Protein AF-A0A7Y6XC32-F1 (afdb_monomer)

Secondary structure (DSSP, 8-state):
-----------THHHHHHHHHHHHHHHHHHHHHHHHHSS--SSGGGGTTTT-SSPPP-SS-STTSSEEEEEETTEEEEEE-SBTTB-EEEEETTTTEEEEE-

Foldseek 3Di:
DDDPPPPPCPDLVVQQVQQVVLVVLLLVLQVVVCVVPVDGDPDSCVSPPVSPVDRDFHSDDDPQFTWDWDDDDVWTKTWGASDPPAWIWMAINNVRDIDITD

Solvent-accessible surface area (backbone atoms only — not comparable to full-atom values): 6139 Å² total; per-residue (Å²): 136,82,82,78,79,78,76,74,80,69,61,72,59,62,43,45,55,51,23,52,55,37,48,53,52,49,53,51,34,39,50,54,43,20,73,74,69,78,44,67,68,86,47,79,69,72,37,47,64,86,63,30,87,62,86,73,67,41,60,38,79,57,101,90,32,31,70,43,72,50,74,54,94,92,41,45,36,44,31,36,53,72,41,88,97,38,41,28,45,31,35,36,64,84,71,77,37,81,48,76,47,112

Mean predicted aligned error: 7.35 Å

pLDDT: mean 85.15, std 16.77, range [37.09, 98.0]

Structure (mmCIF, N/CA/C/O backbone):
data_AF-A0A7Y6XC32-F1
#
_entry.id   AF-A0A7Y6XC32-F1
#
loop_
_atom_site.group_PDB
_atom_site.id
_atom_site.type_symbol
_atom_site.label_atom_id
_atom_site.label_alt_id
_atom_site.label_comp_id
_atom_site.label_asym_id
_atom_site.label_entity_id
_atom_site.label_seq_id
_atom_site.pdbx_PDB_ins_code
_atom_site.Cartn_x
_atom_site.Cartn_y
_atom_site.Cartn_z
_atom_site.occupancy
_atom_site.B_iso_or_equiv
_atom_site.auth_seq_id
_atom_site.auth_comp_id
_atom_site.auth_asym_id
_atom_site.auth_atom_id
_atom_site.pdbx_PDB_model_num
ATOM 1 N N . MET A 1 1 ? 34.574 -11.645 -33.902 1.00 37.09 1 MET A N 1
ATOM 2 C CA . MET A 1 1 ? 33.453 -10.689 -34.017 1.00 37.09 1 MET A CA 1
ATOM 3 C C . MET A 1 1 ? 32.711 -10.685 -32.691 1.00 37.09 1 MET A C 1
ATOM 5 O O . MET A 1 1 ? 31.999 -11.637 -32.411 1.00 37.09 1 MET A O 1
ATOM 9 N N . ALA A 1 2 ? 32.980 -9.708 -31.824 1.00 40.31 2 ALA A N 1
ATOM 10 C CA . ALA A 1 2 ? 32.338 -9.609 -30.515 1.00 40.31 2 ALA A CA 1
ATOM 11 C C . ALA A 1 2 ? 31.113 -8.702 -30.650 1.00 40.31 2 ALA A C 1
ATOM 13 O O . ALA A 1 2 ? 31.235 -7.517 -30.952 1.00 40.31 2 ALA A O 1
ATOM 14 N N . MET A 1 3 ? 29.932 -9.293 -30.505 1.00 42.50 3 MET A N 1
ATOM 15 C CA . MET A 1 3 ? 28.656 -8.595 -30.553 1.00 42.50 3 MET A CA 1
ATOM 16 C C . MET A 1 3 ? 28.473 -7.875 -29.215 1.00 42.50 3 MET A C 1
ATOM 18 O O . MET A 1 3 ? 27.995 -8.449 -28.239 1.00 42.50 3 MET A O 1
ATOM 22 N N . THR A 1 4 ? 28.944 -6.632 -29.145 1.00 44.44 4 THR A N 1
ATOM 23 C CA . THR A 1 4 ? 28.750 -5.755 -27.992 1.00 44.44 4 THR A CA 1
ATOM 24 C C . THR A 1 4 ? 27.259 -5.473 -27.863 1.00 44.44 4 THR A C 1
ATOM 26 O O . THR A 1 4 ? 26.703 -4.649 -28.588 1.00 44.44 4 THR A O 1
ATOM 29 N N . ALA A 1 5 ? 26.590 -6.200 -26.971 1.00 46.31 5 ALA A N 1
ATOM 30 C CA . ALA A 1 5 ? 25.212 -5.930 -26.605 1.00 46.31 5 ALA A CA 1
ATOM 31 C C . ALA A 1 5 ? 25.165 -4.573 -25.893 1.00 46.31 5 ALA A C 1
ATOM 33 O O . ALA A 1 5 ? 25.406 -4.462 -24.692 1.00 46.31 5 ALA A O 1
ATOM 34 N N . LEU A 1 6 ? 24.888 -3.521 -26.660 1.00 44.22 6 LEU A N 1
ATOM 35 C CA . LEU A 1 6 ? 24.580 -2.205 -26.131 1.00 44.22 6 LEU A CA 1
ATOM 36 C C . LEU A 1 6 ? 23.191 -2.305 -25.488 1.00 44.22 6 LEU A C 1
ATOM 38 O O . LEU A 1 6 ? 22.167 -2.107 -26.140 1.00 44.22 6 LEU A O 1
ATOM 42 N N . VAL A 1 7 ? 23.144 -2.688 -24.211 1.00 51.00 7 VAL A N 1
ATOM 43 C CA . VAL A 1 7 ? 21.936 -2.542 -23.399 1.00 51.00 7 VAL A CA 1
ATOM 44 C C . VAL A 1 7 ? 21.677 -1.044 -23.313 1.00 51.00 7 VAL A C 1
ATOM 46 O O . VAL A 1 7 ? 22.322 -0.323 -22.555 1.00 51.00 7 VAL A O 1
ATOM 49 N N . VAL A 1 8 ? 20.775 -0.561 -24.165 1.00 50.44 8 VAL A N 1
ATOM 50 C CA . VAL A 1 8 ? 20.283 0.813 -24.147 1.00 50.44 8 VAL A CA 1
ATOM 51 C C . VAL A 1 8 ? 19.823 1.105 -22.722 1.00 50.44 8 VAL A C 1
ATOM 53 O O . VAL A 1 8 ? 18.874 0.489 -22.232 1.00 50.44 8 VAL A O 1
ATOM 56 N N . LEU A 1 9 ? 20.512 2.035 -22.056 1.00 48.09 9 LEU A N 1
ATOM 57 C CA . LEU A 1 9 ? 20.105 2.650 -20.797 1.00 48.09 9 LEU A CA 1
ATOM 58 C C . LEU A 1 9 ? 18.742 3.326 -21.011 1.00 48.09 9 LEU A C 1
ATOM 60 O O . LEU A 1 9 ? 18.637 4.530 -21.239 1.00 48.09 9 LEU A O 1
ATOM 64 N N . ARG A 1 10 ? 17.661 2.545 -20.956 1.00 45.31 10 ARG A N 1
ATOM 65 C CA . ARG A 1 10 ? 16.319 3.086 -20.772 1.00 45.31 10 ARG A CA 1
ATOM 66 C C . ARG A 1 10 ? 16.377 3.830 -19.441 1.00 45.31 10 ARG A C 1
ATOM 68 O O . ARG A 1 10 ? 16.729 3.209 -18.435 1.00 45.31 10 ARG A O 1
ATOM 75 N N . PRO A 1 11 ? 16.113 5.145 -19.413 1.00 47.41 11 PRO A N 1
ATOM 76 C CA . PRO A 1 11 ? 16.379 5.939 -18.235 1.00 47.41 11 PRO A CA 1
ATOM 77 C C . PRO A 1 11 ? 15.611 5.335 -17.066 1.00 47.41 11 PRO A C 1
ATOM 79 O O . PRO A 1 11 ? 14.414 5.058 -17.155 1.00 47.41 11 PRO A O 1
ATOM 82 N N . TYR A 1 12 ? 16.338 5.154 -15.972 1.00 60.22 12 TYR A N 1
ATOM 83 C CA . TYR A 1 12 ? 15.913 4.735 -14.639 1.00 60.22 12 TYR A CA 1
ATOM 84 C C . TYR A 1 12 ? 14.494 5.173 -14.207 1.00 60.22 12 TYR A C 1
ATOM 86 O O . TYR A 1 12 ? 13.818 4.490 -13.434 1.00 60.22 12 TYR A O 1
ATOM 94 N N . ARG A 1 13 ? 14.038 6.304 -14.757 1.00 63.16 13 ARG A N 1
ATOM 95 C CA . ARG A 1 13 ? 12.722 6.931 -14.607 1.00 63.16 13 ARG A CA 1
ATOM 96 C C . ARG A 1 13 ? 11.547 6.034 -14.999 1.00 63.16 13 ARG A C 1
ATOM 98 O O . ARG A 1 13 ? 10.558 6.022 -14.282 1.00 63.16 13 ARG A O 1
ATOM 105 N N . ALA A 1 14 ? 11.648 5.238 -16.068 1.00 68.62 14 ALA A N 1
ATOM 106 C CA . ALA A 1 14 ? 10.525 4.400 -16.515 1.00 68.62 14 ALA A CA 1
ATOM 107 C C . ALA A 1 14 ? 10.154 3.305 -15.492 1.00 68.62 14 ALA A C 1
ATOM 109 O O . ALA A 1 14 ? 8.987 2.937 -15.363 1.00 68.62 14 ALA A O 1
ATOM 110 N N . GLY A 1 15 ? 11.144 2.798 -14.747 1.00 73.75 15 GLY A N 1
ATOM 111 C CA . GLY A 1 15 ? 10.926 1.847 -13.656 1.00 73.75 15 GLY A CA 1
ATOM 112 C C . GLY A 1 15 ? 10.277 2.491 -12.430 1.00 73.75 15 GLY A C 1
ATOM 113 O O . GLY A 1 15 ? 9.354 1.906 -11.870 1.00 73.75 15 GLY A O 1
ATOM 114 N N . SER A 1 16 ? 10.718 3.697 -12.052 1.00 82.12 16 SER A N 1
ATOM 115 C CA . SER A 1 16 ? 10.107 4.474 -10.958 1.00 82.12 16 SER A CA 1
ATOM 116 C C . SER A 1 16 ? 8.657 4.830 -11.265 1.00 82.12 16 SER A C 1
ATOM 118 O O . SER A 1 16 ? 7.772 4.584 -10.459 1.00 82.12 16 SER A O 1
ATOM 120 N N . GLU A 1 17 ? 8.402 5.315 -12.474 1.00 87.38 17 GLU A N 1
ATOM 121 C CA . GLU A 1 17 ? 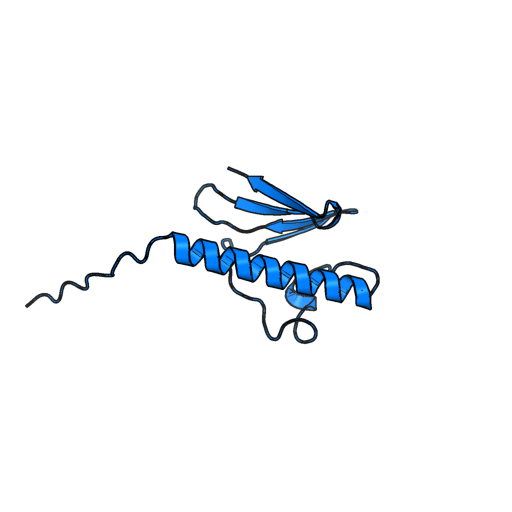7.074 5.726 -12.915 1.00 87.38 17 GLU A CA 1
ATOM 122 C C . GLU A 1 17 ? 6.095 4.535 -12.985 1.00 87.38 17 GLU A C 1
ATOM 124 O O . GLU A 1 17 ? 4.947 4.619 -12.552 1.00 87.38 17 GLU A O 1
ATOM 129 N N . ARG A 1 18 ? 6.559 3.361 -13.444 1.00 90.31 18 ARG A N 1
ATOM 130 C CA . ARG A 1 18 ? 5.760 2.126 -13.368 1.00 90.31 18 ARG A CA 1
ATOM 131 C C . ARG A 1 18 ? 5.465 1.726 -11.920 1.00 90.31 18 ARG A C 1
ATOM 133 O O . ARG A 1 18 ? 4.334 1.350 -11.628 1.00 90.31 18 ARG A O 1
ATOM 140 N N . ALA A 1 19 ? 6.459 1.789 -11.035 1.00 90.38 19 ALA A N 1
ATOM 141 C CA . ALA A 1 19 ? 6.279 1.443 -9.628 1.00 90.38 19 ALA A CA 1
ATOM 142 C C . ALA A 1 19 ? 5.297 2.393 -8.932 1.00 90.38 19 ALA A C 1
ATOM 144 O O . ALA A 1 19 ? 4.419 1.922 -8.220 1.00 90.38 19 ALA A O 1
ATOM 145 N N . ARG A 1 20 ? 5.362 3.700 -9.211 1.00 92.06 20 ARG A N 1
ATOM 146 C CA . ARG A 1 20 ? 4.403 4.685 -8.698 1.00 92.06 20 ARG A CA 1
ATOM 147 C C . ARG A 1 20 ? 2.966 4.344 -9.096 1.00 92.06 20 ARG A C 1
ATOM 149 O O . ARG A 1 20 ? 2.116 4.214 -8.223 1.00 92.06 20 ARG A O 1
ATOM 156 N N . ARG A 1 21 ? 2.711 4.090 -10.383 1.00 94.50 21 ARG A N 1
ATOM 157 C CA . ARG A 1 21 ? 1.375 3.674 -10.852 1.00 94.50 21 ARG A CA 1
ATOM 158 C C . ARG A 1 21 ? 0.906 2.359 -10.236 1.00 94.50 21 ARG A C 1
ATOM 160 O O . ARG A 1 21 ? -0.273 2.184 -9.950 1.00 94.50 21 ARG A O 1
ATOM 167 N N . ASN A 1 22 ? 1.818 1.412 -10.036 1.00 95.19 22 ASN A N 1
ATOM 168 C CA . ASN A 1 22 ? 1.495 0.156 -9.365 1.00 95.19 22 ASN A CA 1
ATOM 169 C C . ASN A 1 22 ? 1.152 0.375 -7.883 1.00 95.19 22 ASN A C 1
ATOM 171 O O . ASN A 1 22 ? 0.229 -0.263 -7.382 1.00 95.19 22 ASN A O 1
ATOM 175 N N . ALA A 1 23 ? 1.825 1.311 -7.210 1.00 95.25 23 ALA A N 1
ATOM 176 C CA . ALA A 1 23 ? 1.489 1.713 -5.849 1.00 95.25 23 ALA A CA 1
ATOM 177 C C . ALA A 1 23 ? 0.089 2.338 -5.781 1.00 95.25 23 ALA A C 1
ATOM 179 O O . ALA A 1 23 ? -0.702 1.972 -4.922 1.00 95.25 23 ALA A O 1
ATOM 180 N N . GLU A 1 24 ? -0.260 3.217 -6.720 1.00 96.62 24 GLU A N 1
ATOM 181 C CA . GLU A 1 24 ? -1.604 3.811 -6.811 1.00 96.62 24 GLU A CA 1
ATOM 182 C C . GLU A 1 24 ? -2.695 2.752 -7.026 1.00 96.62 24 GLU A C 1
ATOM 184 O O . GLU A 1 24 ? -3.762 2.821 -6.409 1.00 96.62 24 GLU A O 1
ATOM 189 N N . ARG A 1 25 ? -2.421 1.724 -7.842 1.00 97.06 25 ARG A N 1
ATOM 190 C CA . ARG A 1 25 ? -3.324 0.571 -8.008 1.00 97.06 25 ARG A CA 1
ATOM 191 C C . ARG A 1 25 ? -3.518 -0.193 -6.701 1.00 97.06 25 ARG A C 1
ATOM 193 O O . ARG A 1 25 ? -4.652 -0.521 -6.365 1.00 97.06 25 ARG A O 1
ATOM 200 N N . LEU A 1 26 ? -2.438 -0.444 -5.960 1.00 97.06 26 LEU A N 1
ATOM 201 C CA . LEU A 1 26 ? -2.503 -1.086 -4.644 1.00 97.06 26 LEU A CA 1
ATOM 202 C C . LEU A 1 26 ? -3.298 -0.241 -3.646 1.00 97.06 26 LEU A C 1
ATOM 204 O O . LEU A 1 26 ? -4.180 -0.768 -2.978 1.00 97.06 26 LEU A O 1
ATOM 208 N N . ILE A 1 27 ? -3.047 1.069 -3.587 1.00 97.75 27 ILE A N 1
ATOM 2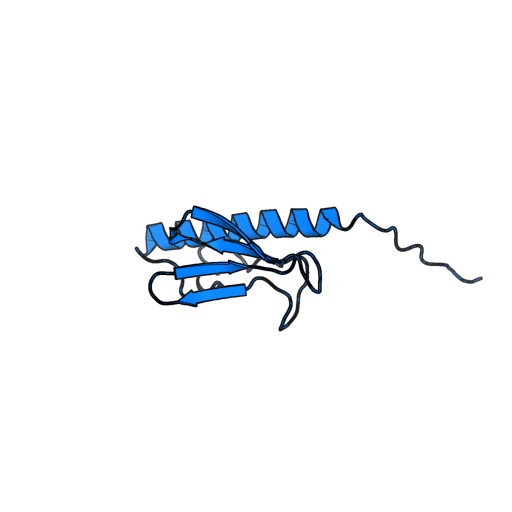09 C CA . ILE A 1 27 ? -3.782 1.993 -2.714 1.00 97.75 27 ILE A CA 1
ATOM 210 C C . ILE A 1 27 ? -5.275 1.948 -3.038 1.00 97.75 27 ILE A C 1
ATOM 212 O O . ILE A 1 27 ? -6.093 1.774 -2.139 1.00 97.75 27 ILE A O 1
ATOM 216 N N . THR A 1 28 ? -5.631 2.025 -4.321 1.00 98.00 28 THR A N 1
ATOM 217 C CA . THR A 1 28 ? -7.027 1.957 -4.776 1.00 98.00 28 THR A CA 1
ATOM 218 C C . THR A 1 28 ? -7.684 0.633 -4.382 1.00 98.00 28 THR A C 1
ATOM 220 O O . THR A 1 28 ? -8.800 0.630 -3.865 1.00 98.00 28 THR A O 1
ATOM 223 N N . ALA A 1 29 ? -6.987 -0.491 -4.562 1.00 97.88 29 ALA A N 1
ATOM 224 C CA . ALA A 1 29 ? -7.482 -1.808 -4.171 1.00 97.88 29 ALA A CA 1
ATOM 225 C C . ALA A 1 29 ? -7.670 -1.930 -2.648 1.00 97.88 29 ALA A C 1
ATOM 227 O O . ALA A 1 29 ? -8.711 -2.407 -2.203 1.00 97.88 29 ALA A O 1
ATOM 228 N N . CYS A 1 30 ? -6.729 -1.427 -1.843 1.00 97.94 30 CYS A N 1
ATOM 229 C CA . CYS A 1 30 ? -6.869 -1.353 -0.387 1.00 97.94 30 CYS A CA 1
ATOM 230 C C . CYS A 1 30 ? -8.071 -0.502 0.038 1.00 97.94 30 CYS A C 1
ATOM 232 O O . CYS A 1 30 ? -8.795 -0.883 0.955 1.00 97.94 30 CYS A O 1
ATOM 234 N N . ARG A 1 31 ? -8.326 0.631 -0.629 1.00 98.00 31 ARG A N 1
ATOM 235 C CA . ARG A 1 31 ? -9.512 1.457 -0.354 1.00 98.00 31 ARG A CA 1
ATOM 236 C C . ARG A 1 31 ? -10.802 0.740 -0.719 1.00 98.00 31 ARG A C 1
ATOM 238 O O . ARG A 1 31 ? -11.735 0.757 0.073 1.00 98.00 31 ARG A O 1
ATOM 245 N N . ALA A 1 32 ? -10.846 0.059 -1.861 1.00 97.88 32 ALA A N 1
ATOM 246 C CA . ALA A 1 32 ? -12.000 -0.751 -2.241 1.00 97.88 32 ALA A CA 1
ATOM 247 C C . ALA A 1 32 ? -12.253 -1.890 -1.236 1.00 97.88 32 ALA A C 1
ATOM 249 O O . ALA A 1 32 ? -13.401 -2.138 -0.859 1.00 97.88 32 ALA A O 1
ATOM 250 N N . PHE A 1 33 ? -11.188 -2.537 -0.749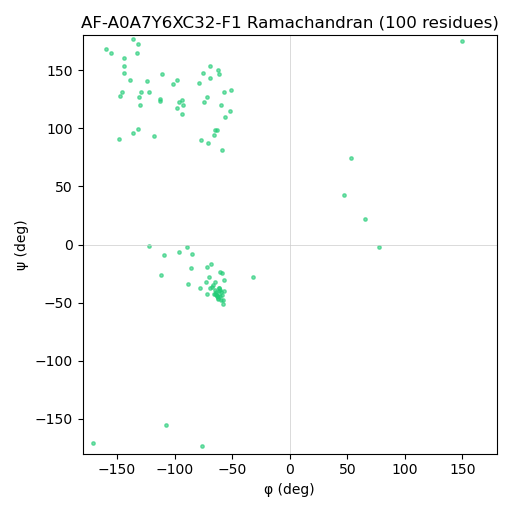 1.00 98.00 33 PHE A N 1
ATOM 251 C CA . PHE A 1 33 ? -11.262 -3.520 0.332 1.00 98.00 33 PHE A CA 1
ATOM 252 C C . PHE A 1 33 ? -11.843 -2.892 1.604 1.00 98.00 33 PHE A C 1
ATOM 254 O O . PHE A 1 33 ? -12.808 -3.415 2.160 1.00 98.00 33 PHE A O 1
ATOM 261 N N . GLN A 1 34 ? -11.341 -1.722 2.003 1.00 97.19 34 GLN A N 1
ATOM 262 C CA . GLN A 1 34 ? -11.844 -0.974 3.154 1.00 97.19 34 GLN A CA 1
ATOM 263 C C . GLN A 1 34 ? -13.322 -0.613 3.022 1.00 97.19 34 GLN A C 1
ATOM 265 O O . GLN A 1 34 ? -14.079 -0.801 3.970 1.00 97.19 34 GLN A O 1
ATOM 270 N N . THR A 1 35 ? -13.766 -0.153 1.855 1.00 97.75 35 THR A N 1
ATOM 271 C CA . THR A 1 35 ? -15.181 0.145 1.606 1.00 97.75 35 THR A CA 1
ATOM 272 C C . THR A 1 35 ? -16.060 -1.098 1.741 1.00 97.75 35 THR A C 1
ATOM 274 O O . THR A 1 35 ? -17.168 -1.003 2.261 1.00 97.75 35 THR A O 1
ATOM 277 N N . ARG A 1 36 ? -15.582 -2.269 1.301 1.00 97.75 36 ARG A N 1
ATOM 278 C CA . ARG A 1 36 ? -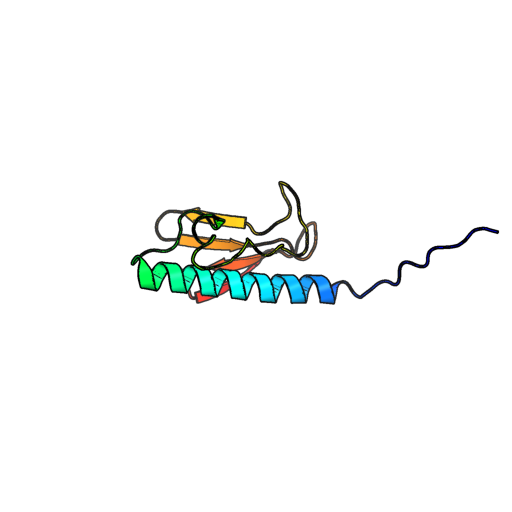16.353 -3.520 1.357 1.00 97.75 36 ARG A CA 1
ATOM 279 C C . ARG A 1 36 ? -16.377 -4.157 2.748 1.00 97.75 36 ARG A C 1
ATOM 281 O O . ARG A 1 36 ? -17.392 -4.737 3.123 1.00 97.75 36 ARG A O 1
ATOM 288 N N . HIS A 1 37 ? -15.269 -4.094 3.480 1.00 97.00 37 HIS A N 1
ATOM 289 C CA . HIS A 1 37 ? -15.072 -4.841 4.727 1.00 97.00 37 HIS A CA 1
ATOM 290 C C . HIS A 1 37 ? -15.072 -3.963 5.985 1.00 97.00 37 HIS A C 1
ATOM 292 O O . HIS A 1 37 ? -15.065 -4.489 7.092 1.00 97.00 37 HIS A O 1
ATOM 298 N N . GLY A 1 38 ? -15.068 -2.637 5.835 1.00 96.69 38 GLY A N 1
ATOM 299 C CA . GLY A 1 38 ? -14.987 -1.678 6.940 1.00 96.69 38 GLY A CA 1
ATOM 300 C C . GLY A 1 38 ? -13.581 -1.495 7.524 1.00 96.69 38 GLY A C 1
ATOM 301 O O . GLY A 1 38 ? -13.394 -0.658 8.402 1.00 96.69 38 GLY A O 1
ATOM 302 N N . GLN A 1 39 ? -12.584 -2.233 7.033 1.00 95.81 39 GLN A N 1
ATOM 303 C CA . GLN A 1 39 ? -11.198 -2.197 7.507 1.00 95.81 39 GLN A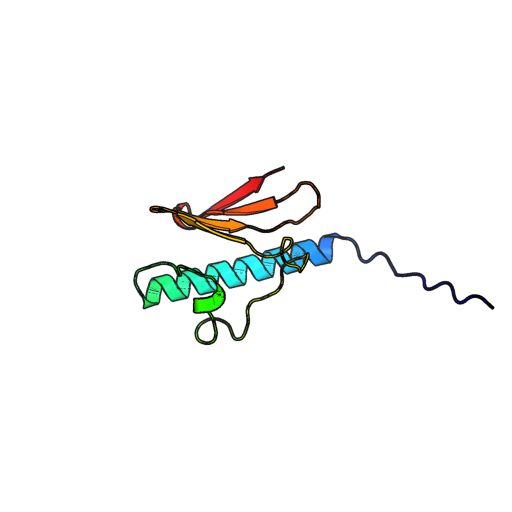 CA 1
ATOM 304 C C . GLN A 1 39 ? -10.215 -2.380 6.353 1.00 95.81 39 GLN A C 1
ATOM 306 O O . GLN A 1 39 ? -10.556 -2.997 5.348 1.00 95.81 39 GLN A O 1
ATOM 311 N N . LEU A 1 40 ? -8.999 -1.855 6.496 1.00 97.38 40 LEU A N 1
ATOM 312 C CA . LEU A 1 40 ? -7.912 -2.103 5.547 1.00 97.38 40 LEU A CA 1
ATOM 313 C C . LEU A 1 40 ? -7.428 -3.564 5.638 1.00 97.38 40 LEU A C 1
ATOM 315 O O . LEU A 1 40 ? -7.582 -4.191 6.692 1.00 97.38 40 LEU A O 1
ATOM 319 N N . PRO A 1 41 ? -6.870 -4.117 4.545 1.00 97.00 41 PRO A N 1
ATOM 320 C CA . PRO A 1 41 ? -6.327 -5.471 4.570 1.00 97.00 41 PRO A CA 1
ATOM 321 C C . PRO A 1 41 ? -5.167 -5.563 5.568 1.00 97.00 41 PRO A C 1
ATOM 323 O O . PRO A 1 41 ? -4.449 -4.589 5.779 1.00 97.00 41 PRO A O 1
ATOM 326 N N . GLN A 1 42 ? -4.958 -6.733 6.166 1.00 96.81 42 GLN A N 1
ATOM 327 C CA . GLN A 1 42 ? -3.798 -6.997 7.025 1.00 96.81 42 GLN A CA 1
ATOM 328 C C . GLN A 1 42 ? -2.580 -7.446 6.204 1.00 96.81 42 GLN A C 1
ATOM 330 O O . GLN A 1 42 ? -1.441 -7.316 6.647 1.00 96.81 42 GLN A O 1
ATOM 335 N N . ALA A 1 43 ? -2.801 -7.922 4.978 1.00 95.19 43 ALA A N 1
ATOM 336 C CA . ALA A 1 43 ? -1.763 -8.214 4.002 1.00 95.19 43 ALA A CA 1
ATOM 337 C C . ALA A 1 43 ? -2.221 -7.887 2.574 1.00 95.19 43 ALA A C 1
ATOM 339 O O . ALA A 1 43 ? -3.377 -8.093 2.208 1.00 95.19 43 ALA A O 1
ATOM 340 N N . LEU A 1 44 ? -1.290 -7.461 1.709 1.00 95.00 44 LEU A N 1
ATOM 341 C CA . LEU A 1 44 ? -1.601 -7.179 0.299 1.00 95.00 44 LEU A CA 1
ATOM 342 C C . LEU A 1 44 ? -2.196 -8.391 -0.433 1.00 95.00 44 LEU A C 1
ATOM 344 O O . LEU A 1 44 ? -3.006 -8.218 -1.338 1.00 95.00 44 LEU A O 1
ATOM 348 N N . THR A 1 45 ? -1.833 -9.614 -0.040 1.00 94.81 45 THR A N 1
ATOM 349 C CA . THR A 1 45 ? -2.352 -10.854 -0.635 1.00 94.81 45 THR A CA 1
ATOM 350 C C . THR A 1 45 ? -3.867 -11.008 -0.503 1.00 94.81 45 THR A C 1
ATOM 352 O O . THR A 1 45 ? -4.463 -11.665 -1.349 1.00 94.81 45 THR A O 1
ATOM 355 N N . GLU A 1 46 ? -4.511 -10.362 0.474 1.00 96.88 46 GLU A N 1
ATOM 356 C CA . GLU A 1 46 ? -5.976 -10.369 0.636 1.00 96.88 46 GLU A CA 1
ATOM 357 C C . GLU A 1 46 ? -6.713 -9.604 -0.472 1.00 96.88 46 GLU A C 1
ATOM 359 O O . GLU A 1 46 ? -7.913 -9.783 -0.680 1.00 96.88 46 GLU A O 1
ATOM 364 N N . LEU A 1 47 ? -6.000 -8.759 -1.220 1.00 96.50 47 LEU A N 1
ATOM 365 C CA . LEU A 1 47 ? -6.552 -8.067 -2.382 1.00 96.50 47 LEU A CA 1
ATOM 366 C C . LEU A 1 47 ? -6.766 -9.016 -3.566 1.00 96.50 47 LEU A C 1
ATOM 368 O O . LEU A 1 47 ? -7.523 -8.695 -4.482 1.00 96.50 47 LEU A O 1
ATOM 372 N N . VAL A 1 48 ? -6.104 -10.172 -3.571 1.00 95.38 48 VAL A N 1
ATOM 373 C CA . VAL A 1 48 ? -6.150 -11.143 -4.664 1.00 95.38 48 VAL A CA 1
ATOM 374 C C . VAL A 1 48 ? -7.095 -12.294 -4.296 1.00 95.38 48 VAL A C 1
ATOM 376 O O . VAL A 1 48 ? -7.056 -12.779 -3.168 1.00 95.38 48 VAL A O 1
ATOM 379 N N . PRO A 1 49 ? -7.938 -12.783 -5.225 1.00 95.50 49 PRO A N 1
ATOM 380 C CA . PRO A 1 49 ? -8.142 -12.291 -6.592 1.00 95.50 49 PRO A CA 1
ATOM 381 C C . PRO A 1 49 ? -9.229 -11.205 -6.709 1.00 95.50 49 PRO A C 1
ATOM 383 O O . PRO A 1 49 ? -9.517 -10.734 -7.805 1.00 95.50 49 PRO A O 1
ATOM 386 N N . ALA A 1 50 ? -9.896 -10.848 -5.607 1.00 95.81 50 ALA A N 1
ATOM 387 C CA . ALA A 1 50 ? -11.162 -10.112 -5.651 1.00 95.81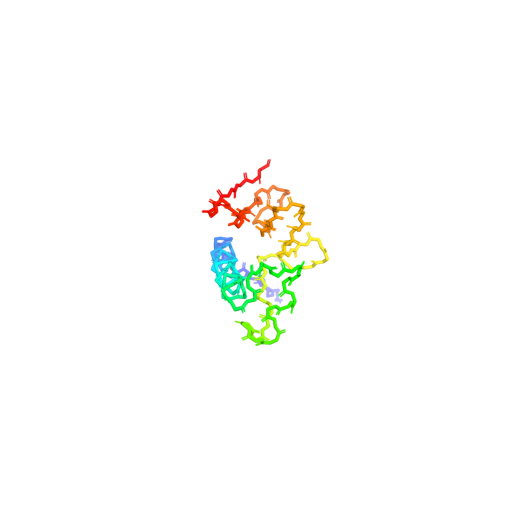 50 ALA A CA 1
ATOM 388 C C . ALA A 1 50 ? -11.037 -8.633 -6.062 1.00 95.81 50 ALA A C 1
ATOM 390 O O . ALA A 1 50 ? -11.959 -8.095 -6.671 1.00 95.81 50 ALA A O 1
ATOM 391 N N . PHE A 1 51 ? -9.928 -7.977 -5.720 1.00 95.00 51 PHE A N 1
ATOM 392 C CA . PHE A 1 51 ? -9.668 -6.559 -6.001 1.00 95.00 51 PHE A CA 1
ATOM 393 C C . PHE A 1 51 ? -8.543 -6.366 -7.024 1.00 95.00 51 PHE A C 1
ATOM 395 O O . PHE A 1 51 ? -8.516 -5.358 -7.729 1.00 95.00 51 PHE A O 1
ATOM 402 N N . LEU A 1 52 ? -7.627 -7.331 -7.121 1.00 95.00 52 LEU A N 1
ATOM 403 C CA . LEU A 1 52 ? -6.553 -7.387 -8.108 1.00 95.00 52 LEU A CA 1
ATOM 404 C C . LEU A 1 52 ? -6.389 -8.827 -8.619 1.00 95.00 52 LEU A C 1
ATOM 406 O O . LEU A 1 52 ? -6.460 -9.752 -7.813 1.00 95.00 52 LEU A O 1
ATOM 410 N N . PRO A 1 53 ? -6.110 -9.040 -9.919 1.00 94.31 53 PRO A N 1
ATOM 411 C CA . PRO A 1 53 ? -5.859 -10.382 -10.450 1.00 94.31 53 PRO A CA 1
ATOM 412 C C . PRO A 1 53 ? -4.561 -10.994 -9.899 1.00 94.31 53 PRO A C 1
ATOM 414 O O . PRO A 1 53 ? -4.488 -12.195 -9.669 1.00 94.31 53 PRO A O 1
ATOM 417 N N . GLU A 1 54 ? -3.550 -10.157 -9.669 1.00 94.00 54 GLU A N 1
ATOM 418 C CA . GLU A 1 54 ? -2.272 -10.497 -9.048 1.00 94.00 54 GLU A CA 1
ATOM 419 C C . GLU A 1 54 ? -1.658 -9.242 -8.409 1.00 94.00 54 GLU A C 1
ATOM 421 O O . GLU A 1 54 ? -2.065 -8.113 -8.711 1.00 94.00 54 GLU A O 1
ATOM 426 N N . LEU A 1 55 ? -0.664 -9.419 -7.536 1.00 92.44 55 LEU A N 1
ATOM 427 C CA . LEU A 1 55 ? 0.049 -8.291 -6.940 1.00 92.44 55 LEU A CA 1
ATOM 428 C C . LEU A 1 55 ? 0.998 -7.651 -7.961 1.00 92.44 55 LEU A C 1
ATOM 430 O O . LEU A 1 55 ? 1.898 -8.327 -8.466 1.00 92.44 55 LEU A O 1
ATOM 434 N N . PRO A 1 56 ? 0.856 -6.345 -8.256 1.00 91.88 56 PRO A N 1
ATOM 435 C CA . PRO A 1 56 ? 1.721 -5.694 -9.219 1.00 91.88 56 PRO A CA 1
ATOM 436 C C . PRO A 1 56 ? 3.153 -5.573 -8.671 1.00 91.88 56 PRO A C 1
ATOM 438 O O . PRO A 1 56 ? 3.352 -5.281 -7.489 1.00 91.88 56 PRO A O 1
ATOM 441 N N . PRO A 1 57 ? 4.179 -5.726 -9.522 1.00 88.31 57 PRO A N 1
ATOM 442 C CA . PRO A 1 57 ? 5.566 -5.668 -9.081 1.00 88.31 57 PRO A CA 1
ATOM 443 C C . PRO A 1 57 ? 6.015 -4.228 -8.794 1.00 88.31 57 PRO A C 1
ATOM 445 O O . PRO A 1 57 ? 5.617 -3.284 -9.487 1.00 88.31 57 PRO A O 1
ATOM 448 N N . ALA A 1 58 ? 6.916 -4.062 -7.825 1.00 87.00 58 ALA A N 1
ATOM 449 C CA . ALA A 1 58 ? 7.631 -2.806 -7.607 1.00 87.00 58 ALA A CA 1
ATOM 450 C C . ALA A 1 58 ? 8.745 -2.598 -8.659 1.00 87.00 58 ALA A C 1
ATOM 452 O O . ALA A 1 58 ? 8.873 -3.338 -9.641 1.00 87.00 58 ALA A O 1
ATOM 453 N N . LYS A 1 59 ? 9.556 -1.545 -8.487 1.00 81.38 59 LYS A N 1
ATOM 454 C CA . LYS A 1 59 ? 10.691 -1.260 -9.384 1.00 81.38 59 LYS A CA 1
ATOM 455 C C . LYS A 1 59 ? 11.760 -2.349 -9.315 1.00 81.38 59 LYS A C 1
ATOM 457 O O . LYS A 1 59 ? 12.289 -2.747 -10.351 1.00 81.38 59 LYS A O 1
ATOM 462 N N . TYR A 1 60 ? 12.048 -2.795 -8.100 1.00 80.81 60 TYR A N 1
ATOM 463 C CA . TYR A 1 60 ? 12.902 -3.933 -7.798 1.00 80.81 60 TYR A CA 1
ATOM 464 C C . TYR A 1 60 ? 12.025 -5.058 -7.239 1.00 80.81 60 TYR A C 1
ATOM 466 O O . TYR A 1 60 ? 11.017 -4.776 -6.592 1.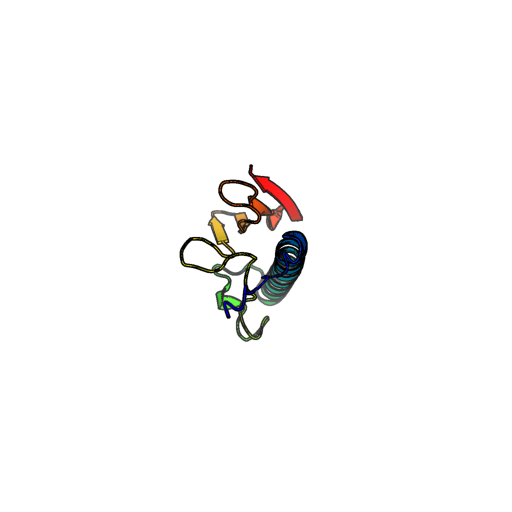00 80.81 60 TYR A O 1
ATOM 474 N N . SER A 1 61 ? 12.393 -6.306 -7.524 1.00 71.31 61 SER A N 1
ATOM 475 C CA . SER A 1 61 ? 11.712 -7.520 -7.058 1.00 71.31 61 SER A CA 1
ATOM 476 C C . SER A 1 61 ? 12.699 -8.419 -6.307 1.00 71.31 61 SER A C 1
ATOM 478 O O . SER A 1 61 ? 13.842 -8.561 -6.742 1.00 71.31 61 SER A O 1
ATOM 480 N N . GLY A 1 62 ? 12.262 -9.051 -5.219 1.00 66.69 62 GLY A N 1
ATOM 481 C CA . GLY A 1 62 ? 13.068 -9.955 -4.401 1.00 66.69 62 GLY A CA 1
ATOM 482 C C . GLY A 1 62 ? 12.647 -9.934 -2.926 1.00 66.69 62 GLY A C 1
ATOM 483 O O . GLY A 1 62 ? 11.820 -9.107 -2.546 1.00 66.69 62 GLY A O 1
ATOM 484 N N . PRO A 1 63 ? 13.238 -10.793 -2.075 1.00 61.62 63 PRO A N 1
ATOM 485 C CA . PRO A 1 63 ? 12.844 -10.941 -0.666 1.00 61.62 63 PRO A CA 1
ATOM 486 C C . PRO A 1 63 ? 12.950 -9.648 0.156 1.00 61.62 63 PRO A C 1
ATOM 488 O O . PRO A 1 63 ? 12.271 -9.492 1.164 1.00 61.62 63 PRO A O 1
ATOM 491 N N . HIS A 1 64 ? 13.803 -8.719 -0.283 1.00 63.22 64 HIS A N 1
ATOM 492 C CA . HIS A 1 64 ? 14.085 -7.452 0.401 1.00 63.22 64 HIS A CA 1
ATOM 493 C C . HIS A 1 64 ? 13.809 -6.217 -0.463 1.00 63.22 64 HIS A C 1
ATOM 495 O O . HIS A 1 64 ? 14.013 -5.090 -0.019 1.00 63.22 64 HIS A O 1
ATOM 501 N N . PHE A 1 65 ? 13.376 -6.417 -1.708 1.00 66.69 65 PHE A N 1
ATOM 502 C CA . PHE A 1 65 ? 13.217 -5.355 -2.690 1.00 66.69 65 PHE A CA 1
ATOM 503 C C . PHE A 1 65 ? 11.880 -5.581 -3.391 1.00 66.69 65 PHE A C 1
ATOM 505 O O . PHE A 1 65 ? 11.774 -6.410 -4.282 1.00 66.69 65 PHE A O 1
ATOM 512 N N . GLY A 1 66 ? 10.837 -4.906 -2.923 1.00 84.62 66 GLY A N 1
ATOM 513 C CA . GLY A 1 66 ? 9.458 -5.084 -3.369 1.00 84.62 66 GLY A CA 1
ATOM 514 C C . GLY A 1 66 ? 8.566 -3.996 -2.781 1.00 84.62 66 GLY A C 1
ATOM 515 O O . GLY A 1 66 ? 9.071 -3.044 -2.181 1.00 84.62 66 GLY A O 1
ATOM 516 N N . PHE A 1 67 ? 7.251 -4.139 -2.947 1.00 91.44 67 PHE A N 1
ATOM 517 C CA . PHE A 1 67 ? 6.317 -3.386 -2.116 1.00 91.44 67 PHE A CA 1
ATOM 518 C C . PHE A 1 67 ? 6.337 -3.967 -0.703 1.00 91.44 67 PHE A C 1
ATOM 520 O O . PHE A 1 67 ? 6.163 -5.173 -0.531 1.00 91.44 67 PHE A O 1
ATOM 527 N N . THR A 1 68 ? 6.554 -3.114 0.289 1.00 91.88 68 THR A N 1
ATOM 528 C CA . THR A 1 68 ? 6.366 -3.425 1.704 1.00 91.88 68 THR A CA 1
ATOM 529 C C . THR A 1 68 ? 5.005 -2.913 2.135 1.00 91.88 68 THR A C 1
ATOM 531 O O . THR A 1 68 ? 4.565 -1.852 1.694 1.00 91.88 68 THR A O 1
ATOM 534 N N . TYR A 1 69 ? 4.323 -3.677 2.977 1.00 94.44 69 TYR A N 1
ATOM 535 C CA . TYR A 1 69 ? 3.060 -3.271 3.565 1.00 94.44 69 TYR A CA 1
ATOM 536 C C . TYR A 1 69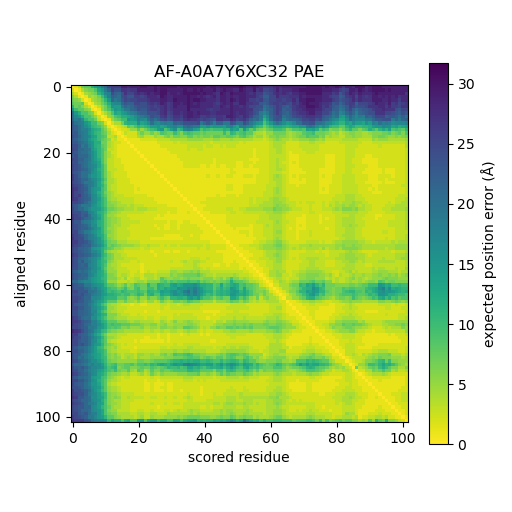 ? 3.127 -3.542 5.057 1.00 94.44 69 TYR A C 1
ATOM 538 O O . TYR A 1 69 ? 3.015 -4.686 5.491 1.00 94.44 69 TYR A O 1
ATOM 546 N N . ASP A 1 70 ? 3.395 -2.483 5.809 1.00 94.75 70 ASP A N 1
ATOM 547 C CA . ASP A 1 70 ? 3.584 -2.551 7.247 1.00 94.75 70 ASP A CA 1
ATOM 548 C C . ASP A 1 70 ? 2.265 -2.209 7.935 1.00 94.75 70 ASP A C 1
ATOM 550 O O . ASP A 1 70 ? 1.693 -1.135 7.716 1.00 94.75 70 ASP A O 1
ATOM 554 N N . VAL A 1 71 ? 1.788 -3.136 8.763 1.00 95.94 71 VAL A N 1
ATOM 555 C CA . VAL A 1 71 ? 0.549 -2.997 9.527 1.00 95.94 71 VAL A CA 1
ATOM 556 C C . VAL A 1 71 ? 0.886 -2.906 11.006 1.00 95.94 71 VAL A C 1
ATOM 558 O O . VAL A 1 71 ? 1.555 -3.774 11.565 1.00 95.94 71 VAL A O 1
ATOM 561 N N . GLY A 1 72 ? 0.431 -1.831 11.637 1.00 93.00 72 GLY A N 1
ATOM 562 C CA . GLY A 1 72 ? 0.574 -1.587 13.063 1.00 93.00 72 GLY A CA 1
ATOM 563 C C . GLY A 1 72 ? -0.721 -1.055 13.677 1.00 93.00 72 GLY A C 1
ATOM 564 O O . GLY A 1 72 ? -1.701 -0.814 12.967 1.00 93.00 72 GLY A O 1
ATOM 565 N N . PRO A 1 73 ? -0.751 -0.851 15.005 1.00 92.00 73 PRO A N 1
ATOM 566 C CA . PRO A 1 73 ? -1.933 -0.342 15.694 1.00 92.00 73 PRO A CA 1
ATOM 567 C C . PRO A 1 73 ? -2.398 0.998 15.107 1.00 92.00 73 PRO A C 1
ATOM 569 O O . PRO A 1 73 ? -1.720 2.014 15.250 1.00 92.00 73 PRO A O 1
ATOM 572 N N . GLY A 1 74 ? -3.548 0.983 14.424 1.00 90.62 74 GLY A N 1
ATOM 573 C CA . GLY A 1 74 ? -4.137 2.164 13.787 1.00 90.62 74 GLY A CA 1
ATOM 574 C C . GLY A 1 74 ? -3.310 2.750 12.640 1.00 90.62 74 GLY A C 1
ATOM 575 O O . GLY A 1 74 ? -3.442 3.941 12.369 1.00 90.62 74 GLY A O 1
ATOM 576 N N . ARG A 1 75 ? -2.424 1.964 12.014 1.00 94.50 75 ARG A N 1
ATOM 577 C CA . ARG A 1 75 ? -1.553 2.466 10.951 1.00 94.50 75 ARG A CA 1
ATOM 578 C C . ARG A 1 75 ? -1.250 1.413 9.895 1.00 94.50 75 ARG A C 1
ATOM 580 O O . ARG A 1 75 ? -0.728 0.351 10.223 1.00 94.50 75 ARG A O 1
ATOM 587 N N . HIS A 1 76 ? -1.469 1.759 8.632 1.00 97.62 76 HIS A N 1
ATOM 588 C CA . HIS A 1 76 ? -1.061 0.962 7.481 1.00 97.62 76 HIS A CA 1
ATOM 589 C C . HIS A 1 76 ? -0.146 1.804 6.593 1.00 97.62 76 HIS A C 1
ATOM 591 O O . HIS A 1 76 ? -0.452 2.956 6.265 1.00 97.62 76 HIS A O 1
ATOM 597 N N . VAL A 1 77 ? 0.993 1.237 6.198 1.00 97.12 77 VAL A N 1
ATOM 598 C CA . VAL A 1 77 ? 1.986 1.929 5.372 1.00 97.12 77 VAL A CA 1
ATOM 599 C C . VAL A 1 77 ? 2.378 1.060 4.187 1.00 97.12 77 VAL A C 1
ATOM 601 O O . VAL A 1 77 ? 2.911 -0.029 4.362 1.00 97.12 77 VAL A O 1
ATOM 604 N N . LEU A 1 78 ? 2.144 1.554 2.970 1.00 96.62 78 LEU A N 1
ATOM 605 C CA . LEU A 1 78 ? 2.677 0.956 1.743 1.00 96.62 78 LEU A CA 1
ATOM 606 C C . LEU A 1 78 ? 3.992 1.647 1.391 1.00 96.62 78 LEU A C 1
ATOM 608 O O . LEU A 1 78 ? 3.999 2.859 1.207 1.00 96.62 78 LEU A O 1
ATOM 612 N N . GLY A 1 79 ? 5.080 0.902 1.239 1.00 93.56 79 GLY A N 1
ATOM 613 C CA . GLY A 1 79 ? 6.390 1.430 0.861 1.00 93.56 79 GLY A CA 1
ATOM 614 C C . GLY A 1 79 ? 7.044 0.631 -0.258 1.00 93.56 79 GLY A C 1
ATOM 615 O O . GLY A 1 79 ? 6.614 -0.469 -0.591 1.00 93.56 79 GLY A O 1
ATOM 616 N N . TRP A 1 80 ? 8.076 1.191 -0.885 1.00 91.62 80 TRP A N 1
ATOM 617 C CA . TRP A 1 80 ? 8.986 0.443 -1.759 1.00 91.62 80 TRP A CA 1
ATOM 618 C C . TRP A 1 80 ? 10.310 1.185 -1.914 1.00 91.62 80 TRP A C 1
ATOM 620 O O . TRP A 1 80 ? 10.435 2.354 -1.563 1.00 91.62 80 TRP A O 1
ATOM 630 N N . THR A 1 81 ? 11.319 0.520 -2.474 1.00 88.50 81 THR A N 1
ATOM 631 C CA . THR A 1 81 ? 12.591 1.165 -2.821 1.00 88.50 81 THR A CA 1
ATOM 632 C C . THR A 1 81 ? 12.568 1.654 -4.266 1.00 88.50 81 THR A C 1
ATOM 634 O O . THR A 1 81 ? 12.443 0.861 -5.201 1.00 88.50 81 THR A O 1
ATOM 637 N N . GLU A 1 82 ? 12.731 2.959 -4.472 1.00 83.38 82 GLU A N 1
ATOM 638 C CA . GLU A 1 82 ? 12.971 3.537 -5.794 1.00 83.38 82 GLU A CA 1
ATOM 639 C C . GLU A 1 82 ? 14.450 3.587 -6.156 1.00 83.38 82 GLU A C 1
ATOM 641 O O . GLU A 1 82 ? 14.748 3.421 -7.343 1.00 83.38 82 GLU A O 1
ATOM 646 N N . ARG A 1 83 ? 15.353 3.806 -5.183 1.00 81.50 83 ARG A N 1
ATOM 647 C CA . ARG A 1 83 ? 16.796 3.959 -5.435 1.00 81.50 83 ARG A CA 1
ATOM 648 C C . ARG A 1 83 ? 17.719 3.459 -4.329 1.00 81.50 83 ARG A C 1
ATOM 650 O O . ARG A 1 83 ? 18.186 4.245 -3.522 1.00 81.50 83 ARG A O 1
ATOM 657 N N . ILE A 1 84 ? 18.119 2.189 -4.400 1.00 77.06 84 ILE A N 1
ATOM 658 C CA . ILE A 1 84 ? 19.106 1.580 -3.487 1.00 77.06 84 ILE A CA 1
ATOM 659 C C . ILE A 1 84 ? 20.392 2.441 -3.398 1.00 77.06 84 ILE A C 1
ATOM 661 O O . ILE A 1 84 ? 20.917 2.822 -4.449 1.00 77.06 84 ILE A O 1
ATOM 665 N N . PRO A 1 85 ? 20.924 2.728 -2.188 1.00 69.81 85 PRO A N 1
ATOM 666 C CA . PRO A 1 85 ? 20.458 2.266 -0.867 1.00 69.81 85 PRO A CA 1
ATOM 667 C C . PRO A 1 85 ? 19.338 3.117 -0.230 1.00 69.81 85 PRO A C 1
ATOM 669 O O . PRO A 1 85 ? 18.762 2.704 0.779 1.00 69.81 85 PRO A O 1
ATOM 672 N N . PHE A 1 86 ? 19.013 4.257 -0.835 1.00 75.94 86 PHE A N 1
ATOM 673 C CA . PHE A 1 86 ? 18.100 5.276 -0.320 1.00 75.94 86 PHE A CA 1
ATOM 674 C C . PHE A 1 86 ? 16.760 5.310 -1.080 1.00 75.94 86 PHE A C 1
ATOM 676 O O . PHE A 1 86 ? 16.319 4.310 -1.656 1.00 75.94 86 PHE A O 1
ATOM 683 N N . GLY A 1 87 ? 16.088 6.460 -1.071 1.00 81.69 87 GLY A N 1
ATOM 684 C CA . GLY A 1 87 ? 14.918 6.742 -1.887 1.00 81.69 87 GLY A CA 1
ATOM 685 C C . GLY A 1 87 ? 13.792 5.728 -1.766 1.00 81.69 87 GLY A C 1
ATOM 686 O O . GLY A 1 87 ? 13.569 4.913 -2.669 1.00 81.69 87 GLY A O 1
ATOM 687 N N . ARG A 1 88 ? 13.081 5.788 -0.643 1.00 88.56 88 ARG A N 1
ATOM 688 C CA . ARG A 1 88 ? 11.964 4.905 -0.313 1.00 88.56 88 ARG A CA 1
ATOM 689 C C . ARG A 1 88 ? 10.683 5.723 -0.171 1.00 88.56 88 ARG A C 1
ATOM 691 O O . ARG A 1 88 ? 10.422 6.267 0.905 1.00 88.56 88 ARG A O 1
ATOM 698 N N . PRO A 1 89 ? 9.883 5.858 -1.240 1.00 92.31 89 PRO A N 1
ATOM 699 C CA . PRO A 1 89 ? 8.542 6.392 -1.108 1.00 92.31 89 PRO A CA 1
ATOM 700 C C . PRO A 1 89 ? 7.704 5.493 -0.212 1.00 92.31 89 PRO A C 1
ATOM 702 O O . PRO A 1 89 ? 7.832 4.265 -0.238 1.00 92.31 89 PRO A O 1
ATOM 705 N N . PHE A 1 90 ? 6.804 6.119 0.528 1.00 94.62 90 PHE A N 1
ATOM 706 C CA . PHE A 1 90 ? 5.777 5.415 1.268 1.00 94.62 90 PHE A CA 1
ATOM 707 C C . PHE A 1 90 ? 4.472 6.203 1.267 1.00 94.62 90 PHE A C 1
ATOM 709 O O . PHE A 1 90 ? 4.450 7.406 1.008 1.00 94.62 90 PHE A O 1
ATOM 716 N N . TYR A 1 91 ? 3.378 5.519 1.553 1.00 96.94 91 TYR A N 1
ATOM 717 C CA . TYR A 1 91 ? 2.048 6.086 1.665 1.00 96.94 91 TYR A CA 1
ATOM 718 C C . TYR A 1 91 ? 1.409 5.601 2.960 1.00 96.94 91 TYR A C 1
ATOM 720 O O . TYR A 1 91 ? 1.377 4.397 3.220 1.00 96.94 91 TYR A O 1
ATOM 728 N N . VAL A 1 92 ? 0.926 6.543 3.769 1.00 97.38 92 VAL A N 1
ATOM 729 C CA . VAL A 1 92 ? 0.222 6.272 5.026 1.00 97.38 92 VAL A CA 1
ATOM 730 C C . VAL A 1 92 ? -1.274 6.358 4.759 1.00 97.38 92 VAL A C 1
ATOM 732 O O . VAL A 1 92 ? -1.776 7.418 4.381 1.00 97.38 92 VAL A O 1
ATOM 735 N N . PHE A 1 93 ? -1.987 5.248 4.943 1.00 97.25 93 PHE A N 1
ATOM 736 C CA . PHE A 1 93 ? -3.400 5.164 4.571 1.00 97.25 93 PHE A CA 1
ATOM 737 C C . PHE A 1 93 ? -4.290 6.026 5.463 1.00 97.25 93 PHE A C 1
ATOM 739 O O . PH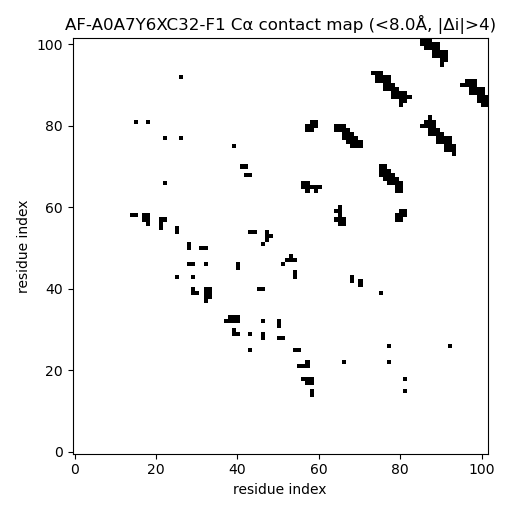E A 1 93 ? -5.240 6.636 4.985 1.00 97.25 93 PHE A O 1
ATOM 746 N N . GLU A 1 94 ? -4.008 6.113 6.752 1.00 96.75 94 GLU A N 1
ATOM 747 C CA . GLU A 1 94 ? -4.836 6.875 7.687 1.00 96.75 94 GLU A CA 1
ATOM 748 C C . GLU A 1 94 ? -4.730 8.382 7.458 1.00 96.75 94 GLU A C 1
ATOM 750 O O . GLU A 1 94 ? -5.681 9.113 7.711 1.00 96.75 94 GLU A O 1
ATOM 755 N N . GLU A 1 95 ? -3.595 8.839 6.934 1.00 96.38 95 GLU A N 1
ATOM 756 C CA . GLU A 1 95 ? -3.326 10.254 6.675 1.00 96.38 95 GLU A CA 1
ATOM 757 C C . GLU A 1 95 ? -3.620 10.665 5.225 1.00 96.38 95 GLU A C 1
ATOM 759 O O . GLU A 1 95 ? -3.504 11.842 4.900 1.00 96.38 95 GLU A O 1
ATOM 764 N N . ASP A 1 96 ? -3.942 9.705 4.348 1.00 95.56 96 ASP A N 1
ATOM 765 C CA . ASP A 1 96 ? -4.027 9.900 2.892 1.00 95.56 96 ASP A CA 1
ATOM 766 C C . ASP A 1 96 ? -2.807 10.654 2.328 1.00 95.56 96 ASP A C 1
ATOM 768 O O . ASP A 1 96 ? -2.906 11.581 1.521 1.00 95.56 96 ASP A O 1
ATOM 772 N N . ARG A 1 97 ? -1.617 10.286 2.819 1.00 96.44 97 ARG A N 1
ATOM 773 C CA . ARG A 1 97 ? -0.414 11.096 2.632 1.00 96.44 97 ARG A CA 1
ATOM 774 C C . ARG A 1 97 ? 0.752 10.293 2.095 1.00 96.44 97 ARG A C 1
ATOM 776 O O . ARG A 1 97 ? 1.140 9.256 2.634 1.00 96.44 97 ARG A O 1
ATOM 783 N N . TRP A 1 98 ? 1.369 10.856 1.063 1.00 94.69 98 TRP A N 1
ATOM 784 C CA . TRP A 1 98 ? 2.666 10.424 0.565 1.00 94.69 98 TRP A CA 1
ATOM 785 C C . TRP A 1 98 ? 3.798 10.956 1.442 1.00 94.69 98 TRP A C 1
ATOM 787 O O . TRP A 1 98 ? 3.816 12.122 1.835 1.00 94.69 98 TRP A O 1
ATOM 797 N N . GLY A 1 99 ? 4.781 10.101 1.685 1.00 93.31 99 GLY A N 1
ATOM 798 C CA . GLY A 1 99 ? 6.048 10.439 2.305 1.00 93.31 99 GLY A CA 1
ATOM 799 C C . GLY A 1 99 ? 7.219 9.862 1.521 1.00 93.31 99 GLY A C 1
ATOM 800 O O . GLY A 1 99 ? 7.062 9.105 0.557 1.00 93.31 99 GLY A O 1
ATOM 801 N N . TYR A 1 100 ? 8.416 10.260 1.929 1.00 91.19 100 TYR A N 1
ATOM 802 C CA . TYR A 1 100 ? 9.656 9.821 1.314 1.00 91.19 100 TYR A CA 1
ATOM 803 C C . TYR A 1 100 ? 10.732 9.708 2.387 1.00 91.19 100 TYR A C 1
ATOM 805 O O . TYR A 1 100 ? 10.891 10.622 3.195 1.00 91.19 100 TYR A O 1
ATOM 813 N N . LEU A 1 101 ? 11.434 8.580 2.404 1.00 85.19 101 LEU A N 1
ATOM 814 C CA . LEU A 1 101 ? 12.563 8.324 3.289 1.00 85.19 101 LEU A CA 1
ATOM 815 C C . LEU A 1 101 ? 13.837 8.244 2.440 1.00 85.19 101 LEU A C 1
ATOM 817 O O . LEU A 1 101 ? 13.882 7.466 1.481 1.00 85.19 101 LEU A O 1
ATOM 821 N N . ASP A 1 102 ? 14.842 9.047 2.783 1.00 77.06 102 ASP A N 1
ATOM 822 C CA . ASP A 1 102 ? 16.182 9.012 2.184 1.00 77.06 102 ASP A CA 1
ATOM 823 C C . ASP A 1 102 ? 17.187 8.525 3.228 1.00 77.06 102 ASP A C 1
ATOM 825 O O . ASP A 1 102 ? 17.117 8.979 4.393 1.00 77.06 102 ASP A O 1
#

Radius of gyration: 16.08 Å; Cα contacts (8 Å, |Δi|>4): 142; chains: 1; bounding box: 50×23×50 Å

Sequence (102 aa):
MAMTALVVLRPYRAGSERARRNAERLITACRAFQTRHGQLPQALTELVPAFLPELPPAKYSGPHFGFTYDVGPGRHVLGWTERIPFGRPFYVFEEDRWGYLD